Protein AF-A0A2V8TIC1-F1 (afdb_monomer_lite)

Foldseek 3Di:
DVVVVVVPVVDDQQDKDWDWDADPNDTDIDIDGHHDDDDDPDDDDDDPPDDPVRVVVVVCVVVVD

Radius of gyration: 21.98 Å; chains: 1; bounding box: 46×25×50 Å

Secondary structure (DSSP, 8-state):
-HHHHHHHTT--TT-EEEEEEEETTEEEEEEEE--------------TT--HHHHHHHHHHHTT-

Sequence (65 aa):
MQMFLKTLTRYKSGDRVQLTLQRGGRLIQTTITLTEAQVFNYRIEEMKDATPEARALRAAWLNGR

pLDDT: mean 89.33, std 8.9, range [54.66, 97.44]

Structure (mmCIF, N/CA/C/O backbone):
data_AF-A0A2V8TIC1-F1
#
_entry.id   AF-A0A2V8TIC1-F1
#
loop_
_atom_site.group_PDB
_atom_site.id
_atom_site.type_symbol
_atom_site.label_atom_id
_atom_site.label_alt_id
_atom_site.label_comp_id
_atom_site.label_asym_id
_atom_site.label_entity_id
_atom_site.label_seq_id
_atom_site.pdbx_PDB_ins_code
_atom_site.Cartn_x
_atom_site.Cartn_y
_atom_site.Cartn_z
_atom_site.occupancy
_atom_site.B_iso_or_equiv
_atom_site.auth_seq_id
_atom_site.auth_comp_id
_atom_site.auth_asym_id
_atom_site.auth_atom_id
_atom_site.pdbx_PDB_model_num
ATOM 1 N N . MET A 1 1 ? -12.932 8.507 -5.258 1.00 54.66 1 MET A N 1
ATOM 2 C CA . MET A 1 1 ? -11.620 8.125 -4.679 1.00 54.66 1 MET A CA 1
ATOM 3 C C . MET A 1 1 ? -10.916 9.255 -3.904 1.00 54.66 1 MET A C 1
ATOM 5 O O . MET A 1 1 ? -10.280 8.950 -2.906 1.00 54.66 1 MET A O 1
ATOM 9 N N . GLN A 1 2 ? -11.069 10.545 -4.262 1.00 56.22 2 GLN A N 1
ATOM 10 C CA . GLN A 1 2 ? -10.431 11.674 -3.540 1.00 56.22 2 GLN A CA 1
ATOM 11 C C . GLN A 1 2 ? -10.751 11.776 -2.032 1.00 56.22 2 GLN A C 1
ATOM 13 O O . GLN A 1 2 ? -9.924 12.266 -1.268 1.00 56.22 2 GLN A O 1
ATOM 18 N N . MET A 1 3 ? -11.930 11.327 -1.586 1.00 76.31 3 MET A N 1
ATOM 19 C CA . MET A 1 3 ? -12.327 11.415 -0.172 1.00 76.31 3 MET A CA 1
ATOM 20 C C . MET A 1 3 ? -11.494 10.512 0.743 1.00 76.31 3 MET A C 1
ATOM 22 O O . MET A 1 3 ? -11.196 10.899 1.865 1.00 76.31 3 MET A O 1
ATOM 26 N N . PHE A 1 4 ? -11.077 9.339 0.261 1.00 83.25 4 PHE A N 1
ATOM 27 C CA . PHE A 1 4 ? -10.346 8.371 1.078 1.00 83.25 4 PHE A CA 1
ATOM 28 C C . PHE A 1 4 ? -8.941 8.870 1.434 1.00 83.25 4 PHE A C 1
ATOM 30 O O . PHE A 1 4 ? -8.563 8.849 2.600 1.00 83.25 4 PHE A O 1
ATOM 37 N N . LEU A 1 5 ? -8.209 9.419 0.457 1.00 82.88 5 LEU A N 1
ATOM 38 C CA . LEU A 1 5 ? -6.878 9.986 0.693 1.00 82.88 5 LEU A CA 1
ATOM 39 C C . LEU A 1 5 ? -6.927 11.155 1.688 1.00 82.88 5 LEU A C 1
ATOM 41 O O . LEU A 1 5 ? -6.135 11.181 2.621 1.00 82.88 5 LEU A O 1
ATOM 45 N N . LYS A 1 6 ? -7.903 12.067 1.559 1.00 88.94 6 LYS A N 1
ATOM 46 C CA . LYS A 1 6 ? -8.110 13.173 2.518 1.00 88.94 6 LYS A CA 1
ATOM 47 C C . LYS A 1 6 ? -8.461 12.701 3.933 1.00 88.94 6 LYS A C 1
ATOM 49 O O . LYS A 1 6 ? -8.189 13.404 4.901 1.00 88.94 6 LYS A O 1
ATOM 54 N N . THR A 1 7 ? -9.106 11.546 4.069 1.00 89.62 7 THR A N 1
ATOM 55 C CA . THR A 1 7 ? -9.364 10.940 5.380 1.00 89.62 7 THR A CA 1
ATOM 56 C C . THR A 1 7 ? -8.083 10.347 5.956 1.00 89.62 7 THR A C 1
ATOM 58 O O . THR A 1 7 ? -7.795 10.5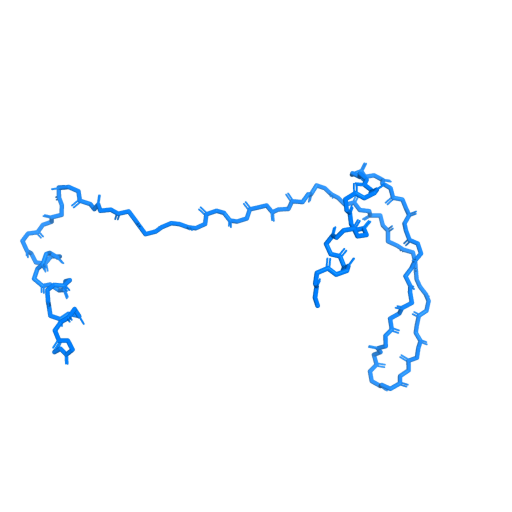74 7.128 1.00 89.62 7 THR A O 1
ATOM 61 N N . LEU A 1 8 ? -7.282 9.657 5.136 1.00 87.56 8 LEU A N 1
ATOM 62 C CA . LEU A 1 8 ? -6.006 9.078 5.562 1.00 87.56 8 LEU A CA 1
ATOM 63 C C . LEU A 1 8 ? -5.004 10.131 6.053 1.00 87.56 8 LEU A C 1
ATOM 65 O O . LEU A 1 8 ? -4.294 9.859 7.014 1.00 87.56 8 LEU A O 1
ATOM 69 N N . THR A 1 9 ? -4.989 11.345 5.484 1.00 89.50 9 THR A N 1
ATOM 70 C CA . THR A 1 9 ? -4.082 12.422 5.941 1.00 89.50 9 THR A CA 1
ATOM 71 C C . THR A 1 9 ? -4.338 12.893 7.376 1.00 89.50 9 THR A C 1
ATOM 73 O O . THR A 1 9 ? -3.573 13.702 7.891 1.00 89.50 9 THR A O 1
ATOM 76 N N . ARG A 1 10 ? -5.425 12.449 8.019 1.00 92.31 10 ARG A N 1
ATOM 77 C CA . ARG A 1 10 ? -5.743 12.778 9.418 1.00 92.31 10 ARG A CA 1
ATOM 78 C C . ARG A 1 10 ? -5.067 11.849 10.425 1.00 92.31 10 ARG A C 1
ATOM 80 O O . ARG A 1 10 ? -5.129 12.133 11.616 1.00 92.31 10 ARG A O 1
ATOM 87 N N . TYR A 1 11 ? -4.469 10.758 9.957 1.00 93.25 11 TYR A N 1
ATOM 88 C CA . TYR A 1 11 ? -3.871 9.729 10.796 1.00 93.25 11 TYR A CA 1
ATOM 89 C C . TYR A 1 11 ? -2.359 9.653 10.585 1.00 93.25 11 TYR A C 1
ATOM 91 O O . TYR A 1 11 ? -1.835 10.066 9.548 1.00 93.25 11 TYR A O 1
ATOM 99 N N . LYS A 1 12 ? -1.661 9.097 11.571 1.00 93.38 12 LYS A N 1
ATOM 100 C CA . LYS A 1 12 ? -0.211 8.870 11.564 1.00 93.38 12 LYS A CA 1
ATOM 101 C C . LYS A 1 12 ? 0.129 7.409 11.867 1.00 93.38 12 LYS A C 1
ATOM 103 O O . LYS A 1 12 ? -0.713 6.636 12.322 1.00 93.38 12 LYS A O 1
ATOM 108 N N . SER A 1 13 ? 1.385 7.035 11.618 1.00 94.75 13 SER A N 1
ATOM 109 C CA . SER A 1 13 ? 1.903 5.716 12.000 1.00 94.75 13 SER A CA 1
ATOM 110 C C . SER A 1 13 ? 1.718 5.482 13.505 1.00 94.75 13 SER A C 1
ATOM 112 O O . SER A 1 13 ? 1.937 6.387 14.314 1.00 94.75 13 SER A O 1
ATOM 114 N N . GLY A 1 14 ? 1.284 4.278 13.869 1.00 95.62 14 GLY A N 1
ATOM 115 C CA . GLY A 1 14 ? 0.933 3.876 15.229 1.00 95.62 14 GLY A CA 1
ATOM 116 C C . GLY A 1 14 ? -0.534 4.104 15.611 1.00 95.62 14 GLY A C 1
ATOM 117 O O . GLY A 1 14 ? -0.984 3.520 16.600 1.00 95.62 14 GLY A O 1
ATOM 118 N N . ASP A 1 15 ? -1.304 4.887 14.846 1.00 97.06 15 ASP A N 1
ATOM 119 C CA . ASP A 1 15 ? -2.718 5.114 15.158 1.00 97.06 15 ASP A CA 1
ATOM 120 C C . ASP A 1 15 ? -3.530 3.819 15.041 1.00 97.06 15 ASP A C 1
ATOM 122 O O . ASP A 1 15 ? -3.381 3.040 14.095 1.00 97.06 15 ASP A O 1
ATOM 126 N N . ARG A 1 16 ? -4.441 3.607 15.995 1.00 97.06 16 ARG A N 1
ATOM 127 C CA . ARG A 1 16 ? -5.421 2.516 15.956 1.00 97.06 16 ARG A CA 1
ATOM 128 C C . ARG A 1 16 ? -6.731 3.039 15.386 1.00 97.06 16 ARG A C 1
ATOM 130 O O . ARG A 1 16 ? -7.359 3.911 15.981 1.00 97.06 16 ARG A O 1
ATOM 137 N N . VAL A 1 17 ? -7.157 2.489 14.256 1.00 95.31 17 VAL A N 1
ATOM 138 C CA . VAL A 1 17 ? -8.333 2.959 13.517 1.00 95.31 17 VAL A CA 1
ATOM 139 C C . VAL A 1 17 ? -9.364 1.844 13.427 1.00 95.31 17 VAL A C 1
ATOM 141 O O . VAL A 1 17 ? -9.054 0.736 12.985 1.00 95.31 17 VAL A O 1
ATOM 144 N N . GLN A 1 18 ? -10.599 2.138 13.836 1.00 95.94 18 GLN A N 1
ATOM 145 C CA . GLN A 1 18 ? -11.734 1.256 13.581 1.00 95.94 18 GLN A CA 1
ATOM 146 C C . GLN A 1 18 ? -12.177 1.380 12.125 1.00 95.94 18 GLN A C 1
ATOM 148 O O . GLN A 1 18 ? -12.380 2.479 11.609 1.00 95.94 18 GLN A O 1
ATOM 153 N N . LEU A 1 19 ? -12.353 0.238 11.473 1.00 93.69 19 LEU A N 1
ATOM 154 C CA . LEU A 1 19 ? -12.784 0.123 10.093 1.00 93.69 19 LEU A CA 1
ATOM 155 C C . LEU A 1 19 ? -14.035 -0.740 10.015 1.00 93.69 19 LEU A C 1
ATOM 157 O O . LEU A 1 19 ? -14.126 -1.795 10.642 1.00 93.69 19 LEU A O 1
ATOM 161 N N . THR A 1 20 ? -14.970 -0.305 9.178 1.00 95.44 20 THR A N 1
ATOM 162 C CA . THR A 1 20 ? -16.059 -1.149 8.689 1.00 95.44 20 THR A CA 1
ATOM 163 C C . THR A 1 20 ? -15.734 -1.534 7.252 1.00 95.44 20 THR A C 1
ATOM 165 O O . THR A 1 20 ? -15.518 -0.656 6.418 1.00 95.44 20 THR A O 1
ATOM 168 N N . LEU A 1 21 ? -15.671 -2.832 6.961 1.00 94.06 21 LEU A N 1
ATOM 169 C CA . LEU A 1 21 ? -15.346 -3.360 5.636 1.00 94.06 21 LEU A CA 1
ATOM 170 C C . LEU A 1 21 ? -16.395 -4.369 5.174 1.00 94.06 21 LEU A C 1
ATOM 172 O O . LEU A 1 21 ? -16.957 -5.106 5.981 1.00 94.06 21 LEU A O 1
ATOM 176 N N . GLN A 1 22 ? -16.654 -4.405 3.869 1.00 96.50 22 GLN A N 1
ATOM 177 C CA . GLN A 1 22 ? -17.568 -5.367 3.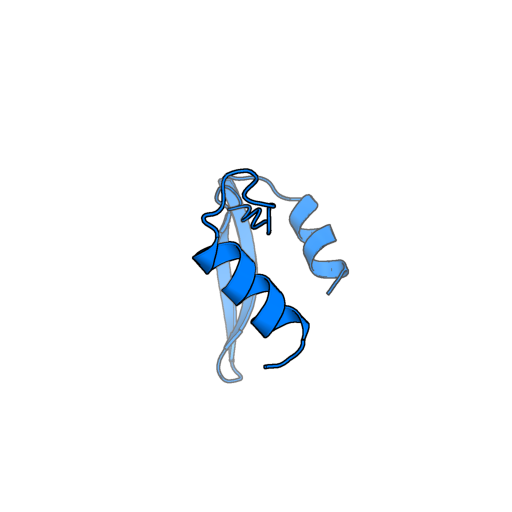263 1.00 96.50 22 GLN A CA 1
ATOM 178 C C . GLN A 1 22 ? -16.766 -6.479 2.582 1.00 96.50 22 GLN A C 1
ATOM 180 O O . GLN A 1 22 ? -15.946 -6.210 1.705 1.00 96.50 22 GLN A O 1
ATOM 185 N N . ARG A 1 23 ? -16.998 -7.735 2.972 1.00 95.38 23 ARG A N 1
ATOM 186 C CA . ARG A 1 23 ? -16.331 -8.913 2.399 1.00 95.38 23 ARG A CA 1
ATOM 187 C C . ARG A 1 23 ? -17.354 -10.012 2.143 1.00 95.38 23 ARG A C 1
ATOM 189 O O . ARG A 1 23 ? -18.020 -10.461 3.071 1.00 95.38 23 ARG A O 1
ATOM 196 N N . GLY A 1 24 ? -17.488 -10.442 0.887 1.00 94.75 24 GLY A N 1
ATOM 197 C CA . GLY A 1 24 ? -18.448 -11.489 0.506 1.00 94.75 24 GLY A CA 1
ATOM 198 C C . GLY A 1 24 ? -19.890 -11.154 0.905 1.00 94.75 24 GLY A C 1
ATOM 199 O O . GLY A 1 24 ? -20.586 -12.000 1.455 1.00 94.75 24 GLY A O 1
ATOM 200 N N . GLY A 1 25 ? -20.302 -9.893 0.737 1.00 95.81 25 GLY A N 1
ATOM 201 C CA . GLY A 1 25 ? -21.630 -9.408 1.130 1.00 95.81 25 GLY A CA 1
ATOM 202 C C . GLY A 1 25 ? -21.834 -9.192 2.635 1.00 95.81 25 GLY A C 1
ATOM 203 O O . GLY A 1 25 ? -22.868 -8.661 3.027 1.00 95.81 25 GLY A O 1
ATOM 204 N N . ARG A 1 26 ? -20.860 -9.537 3.485 1.00 96.25 26 ARG A N 1
ATOM 205 C CA . ARG A 1 26 ? -20.934 -9.349 4.941 1.00 96.25 26 ARG A CA 1
ATOM 206 C C . ARG A 1 26 ? -20.214 -8.078 5.369 1.00 96.25 26 ARG A C 1
ATOM 208 O O . ARG A 1 26 ? -19.131 -7.790 4.861 1.00 96.25 26 ARG A O 1
ATOM 215 N N . LEU A 1 27 ? -20.791 -7.355 6.325 1.00 97.44 27 LEU A 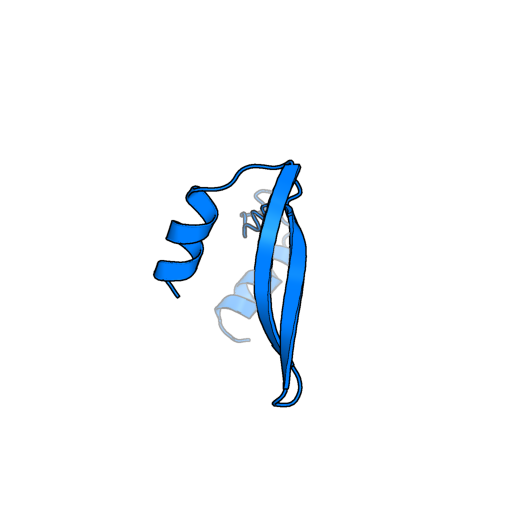N 1
ATOM 216 C CA . LEU A 1 27 ? -20.120 -6.258 7.021 1.00 97.44 27 LEU A CA 1
ATOM 217 C C . LEU A 1 27 ? -19.271 -6.815 8.164 1.00 97.44 27 LEU A C 1
ATOM 219 O O . LEU A 1 27 ? -19.726 -7.654 8.937 1.00 97.44 27 LEU A O 1
ATOM 223 N N . ILE A 1 28 ? -18.037 -6.341 8.258 1.00 97.19 28 ILE A N 1
ATOM 224 C CA . ILE A 1 28 ? -17.070 -6.717 9.284 1.00 97.19 28 ILE A CA 1
ATOM 225 C C . ILE A 1 28 ? -16.566 -5.429 9.926 1.00 97.19 28 ILE A C 1
ATOM 227 O O . ILE A 1 28 ? -16.140 -4.511 9.225 1.00 97.19 28 ILE A O 1
ATOM 231 N N . GLN A 1 29 ? -16.597 -5.371 11.254 1.00 97.31 29 GLN A N 1
ATOM 232 C CA . GLN A 1 29 ? -15.979 -4.303 12.033 1.00 97.31 29 GLN A CA 1
ATOM 233 C C . GLN A 1 29 ? -14.667 -4.814 12.618 1.00 97.31 29 GLN A C 1
ATOM 235 O O . GLN A 1 29 ? -14.626 -5.883 13.225 1.00 97.31 29 GLN A O 1
ATOM 240 N N . THR A 1 30 ? -13.584 -4.074 12.413 1.00 97.00 30 THR A N 1
ATOM 241 C CA . THR A 1 30 ? -12.263 -4.436 12.934 1.00 97.00 30 THR A CA 1
ATOM 242 C C . THR A 1 30 ? -11.471 -3.192 13.307 1.00 97.00 30 THR A C 1
ATOM 244 O O . THR A 1 30 ? -11.809 -2.085 12.900 1.00 97.00 30 THR A O 1
ATOM 247 N N . THR A 1 31 ? -10.409 -3.362 14.088 1.00 97.44 31 THR A N 1
ATOM 248 C CA . THR A 1 31 ? -9.431 -2.306 14.367 1.00 97.44 31 THR A CA 1
ATOM 249 C C . THR A 1 31 ? -8.104 -2.685 13.740 1.00 97.44 31 THR A C 1
ATOM 251 O O . THR A 1 31 ? -7.643 -3.811 13.918 1.00 97.44 31 THR A O 1
ATOM 254 N N . ILE A 1 32 ? -7.475 -1.743 13.045 1.00 95.50 32 ILE A N 1
ATOM 255 C CA . ILE A 1 32 ? -6.114 -1.904 12.531 1.00 95.50 32 ILE A CA 1
ATOM 256 C C . ILE A 1 32 ? -5.183 -0.893 13.189 1.00 95.50 32 ILE A C 1
ATOM 258 O O . ILE A 1 32 ? -5.616 0.197 13.562 1.00 95.50 32 ILE A O 1
ATOM 262 N N . THR A 1 33 ? -3.909 -1.247 13.310 1.00 96.69 33 THR A N 1
ATOM 263 C CA . THR A 1 33 ? -2.846 -0.290 13.626 1.00 96.69 33 THR A CA 1
ATOM 264 C C . THR A 1 33 ? -2.223 0.159 12.313 1.00 96.69 33 THR A C 1
ATOM 266 O O . THR A 1 33 ? -1.797 -0.683 11.522 1.00 96.69 33 THR A O 1
ATOM 269 N N . LEU A 1 34 ? -2.184 1.464 12.065 1.00 94.25 34 LEU A N 1
ATOM 270 C CA . LEU A 1 34 ? -1.510 2.010 10.895 1.00 94.25 34 LEU A CA 1
ATOM 271 C C . LEU A 1 34 ? 0.003 1.901 11.071 1.00 94.25 34 LEU A C 1
ATOM 273 O O . LEU A 1 34 ? 0.539 2.239 12.123 1.00 94.25 34 LEU A O 1
ATOM 277 N N . THR A 1 35 ? 0.689 1.444 10.033 1.00 93.06 35 THR A N 1
ATOM 278 C CA . THR A 1 35 ? 2.153 1.422 9.968 1.00 93.06 35 THR A CA 1
ATOM 279 C C . THR A 1 35 ? 2.651 2.556 9.081 1.00 93.06 35 THR A C 1
ATOM 281 O O . THR A 1 35 ? 1.861 3.325 8.526 1.00 93.06 35 THR A O 1
ATOM 284 N N . GLU A 1 36 ? 3.967 2.656 8.915 1.00 90.94 36 GLU A N 1
ATOM 285 C CA . GLU A 1 36 ? 4.541 3.548 7.913 1.00 90.94 36 GLU A CA 1
ATOM 286 C C . GLU A 1 36 ? 3.977 3.242 6.522 1.00 90.94 36 GLU A C 1
ATOM 288 O O . GLU A 1 36 ? 3.800 2.082 6.135 1.00 90.94 36 GLU A O 1
ATOM 293 N N . ALA A 1 37 ? 3.661 4.306 5.783 1.00 86.94 37 ALA A N 1
ATOM 294 C CA . ALA A 1 37 ? 3.160 4.191 4.428 1.00 86.94 37 ALA A CA 1
ATOM 295 C C . ALA A 1 37 ? 4.311 3.830 3.489 1.00 86.94 37 ALA A C 1
ATOM 297 O O . ALA A 1 37 ? 5.292 4.566 3.376 1.00 86.94 37 ALA A O 1
ATOM 298 N N . GLN A 1 38 ? 4.167 2.722 2.768 1.00 88.12 38 GLN A N 1
ATOM 299 C CA . GLN A 1 38 ? 5.112 2.366 1.723 1.00 88.12 38 GLN A CA 1
ATOM 300 C C . GLN A 1 38 ? 4.813 3.192 0.467 1.00 88.12 38 GLN A C 1
ATOM 302 O O . GLN A 1 38 ? 3.788 3.006 -0.190 1.00 88.12 38 GLN A O 1
ATOM 307 N N . VAL A 1 39 ? 5.701 4.133 0.146 1.00 85.50 39 VAL A N 1
ATOM 308 C CA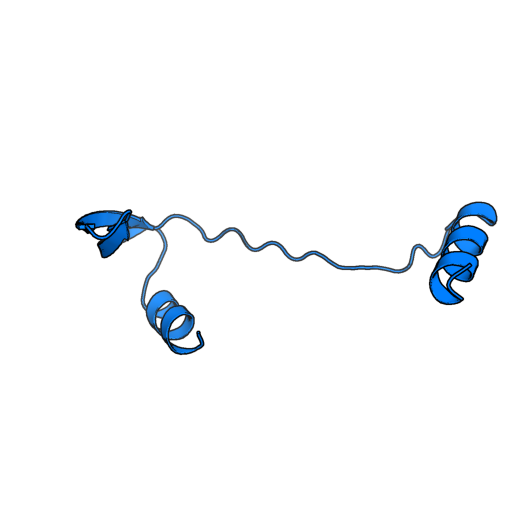 . VAL A 1 39 ? 5.588 4.966 -1.056 1.00 85.50 39 VAL A CA 1
ATOM 309 C C . VAL A 1 39 ? 6.437 4.356 -2.161 1.00 85.50 39 VAL A C 1
ATOM 311 O O . VAL A 1 39 ? 7.664 4.416 -2.129 1.00 85.50 39 VAL A O 1
ATOM 314 N N . PHE A 1 40 ? 5.780 3.783 -3.164 1.00 87.12 40 PHE A N 1
ATOM 315 C CA . PHE A 1 40 ? 6.451 3.268 -4.351 1.00 87.12 40 PHE A CA 1
ATOM 316 C C . PHE A 1 40 ? 6.578 4.370 -5.409 1.00 87.12 40 PHE A C 1
ATOM 318 O O . PHE A 1 40 ? 5.611 4.712 -6.086 1.00 87.12 40 PHE A O 1
ATOM 325 N N . ASN A 1 41 ? 7.773 4.940 -5.549 1.00 8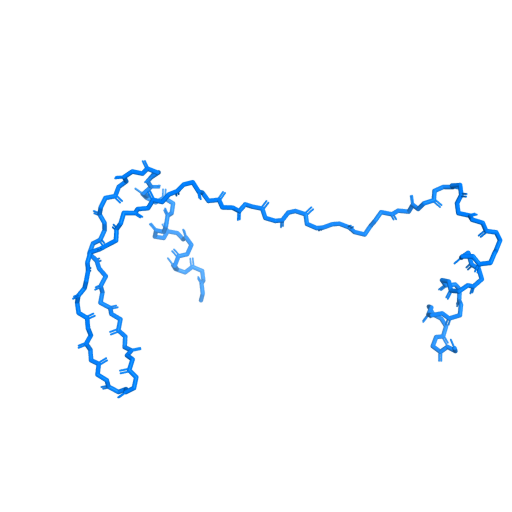5.75 41 ASN A N 1
ATOM 326 C CA . ASN A 1 41 ? 8.072 5.993 -6.524 1.00 85.75 41 ASN A CA 1
ATOM 327 C C . ASN A 1 41 ? 8.758 5.400 -7.765 1.00 85.75 41 ASN A C 1
ATOM 329 O O . ASN A 1 41 ? 9.942 5.634 -8.004 1.00 85.75 41 ASN A O 1
ATOM 333 N N . TYR A 1 42 ? 8.027 4.585 -8.526 1.00 89.44 42 TYR A N 1
ATOM 334 C CA . TYR A 1 42 ? 8.530 4.037 -9.786 1.00 89.44 42 TYR A CA 1
ATOM 335 C C . TYR A 1 42 ? 8.639 5.136 -10.841 1.00 89.44 42 TYR A C 1
ATOM 337 O O . TYR A 1 42 ? 7.706 5.917 -11.035 1.00 89.44 42 TYR A O 1
ATOM 345 N N . ARG A 1 43 ? 9.773 5.177 -11.542 1.00 87.2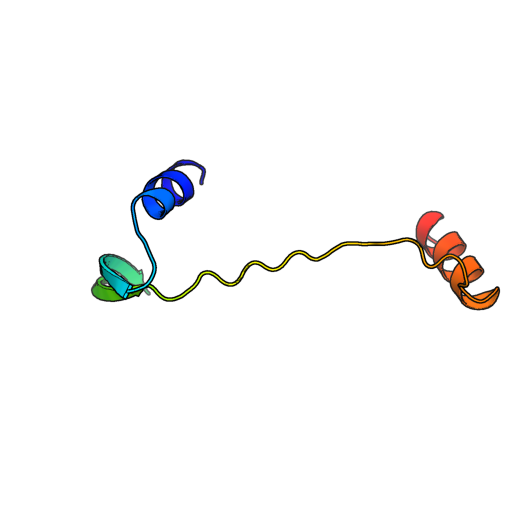5 43 ARG A N 1
ATOM 346 C CA . ARG A 1 43 ? 10.027 6.122 -12.629 1.00 87.25 43 ARG A CA 1
ATOM 347 C C . ARG A 1 43 ? 10.662 5.409 -13.808 1.00 87.25 43 ARG A C 1
ATOM 349 O O . ARG A 1 43 ? 11.428 4.466 -13.627 1.00 87.25 43 ARG A O 1
ATOM 356 N N . ILE A 1 44 ? 10.319 5.872 -15.003 1.00 83.62 44 ILE A N 1
ATOM 357 C CA . ILE A 1 44 ? 11.007 5.498 -16.234 1.00 83.62 44 ILE A CA 1
ATOM 358 C C . ILE A 1 44 ? 12.041 6.589 -16.472 1.00 83.62 44 ILE A C 1
ATOM 360 O O . ILE A 1 44 ? 11.679 7.725 -16.766 1.00 83.62 44 ILE A O 1
ATOM 364 N N . GLU A 1 45 ? 13.310 6.243 -16.315 1.00 86.00 45 GLU A N 1
ATOM 365 C CA . GLU A 1 45 ? 14.430 7.159 -16.507 1.00 86.00 45 GLU A CA 1
ATOM 366 C C . GLU A 1 45 ? 15.214 6.750 -17.758 1.00 86.00 45 GLU A C 1
ATOM 368 O O . GLU A 1 45 ? 15.308 5.567 -18.097 1.00 86.00 45 GLU A O 1
ATOM 373 N N . GLU A 1 46 ? 15.774 7.730 -18.465 1.00 81.44 46 GLU A N 1
ATOM 374 C CA . GLU A 1 46 ? 16.628 7.456 -19.619 1.00 81.44 46 GLU A CA 1
ATOM 375 C C . GLU A 1 46 ? 17.993 6.918 -19.168 1.00 81.44 46 GLU A C 1
ATOM 377 O O . GLU A 1 46 ? 18.720 7.560 -18.408 1.00 81.44 46 GLU A O 1
ATOM 382 N N . MET A 1 47 ? 18.377 5.755 -19.694 1.00 87.06 47 MET A N 1
ATOM 383 C CA . MET A 1 47 ? 19.728 5.213 -19.552 1.00 87.06 47 MET A CA 1
ATOM 384 C C . MET A 1 47 ? 20.659 5.865 -20.582 1.00 87.06 47 MET A C 1
ATOM 386 O O . MET A 1 47 ? 20.657 5.494 -21.758 1.00 87.06 47 MET A O 1
ATOM 390 N N . LYS A 1 48 ? 21.459 6.848 -20.153 1.00 86.19 48 LYS A N 1
ATOM 391 C CA . LYS A 1 48 ? 22.328 7.648 -21.045 1.00 86.19 48 LYS A CA 1
ATOM 392 C C . LYS A 1 48 ? 23.394 6.809 -21.759 1.00 86.19 48 LYS A C 1
ATOM 394 O O . LYS A 1 48 ? 23.751 7.065 -22.908 1.00 86.19 48 LYS A O 1
ATOM 399 N N . ASP A 1 49 ? 23.877 5.784 -21.083 1.00 90.44 49 ASP A N 1
ATOM 400 C CA . ASP A 1 49 ? 24.904 4.836 -21.505 1.00 90.44 49 ASP A CA 1
ATOM 401 C C . ASP A 1 49 ? 24.316 3.520 -22.039 1.00 90.44 49 ASP A C 1
ATOM 403 O O . ASP A 1 49 ? 25.032 2.532 -22.181 1.00 90.44 49 ASP A O 1
ATOM 407 N N . ALA A 1 50 ? 23.022 3.502 -22.384 1.00 90.12 50 ALA A N 1
ATOM 408 C CA . ALA A 1 50 ? 22.389 2.336 -22.992 1.00 90.12 50 ALA A CA 1
ATOM 409 C C . ALA A 1 50 ? 23.175 1.848 -24.215 1.00 90.12 50 ALA A C 1
ATOM 411 O O . ALA A 1 50 ? 23.543 2.652 -25.082 1.00 90.12 50 ALA A O 1
ATOM 412 N N . THR A 1 51 ? 23.377 0.530 -24.303 1.00 93.50 51 THR A N 1
ATOM 413 C CA . THR A 1 51 ? 24.058 -0.089 -25.441 1.00 93.50 51 THR A CA 1
ATOM 414 C C . THR A 1 51 ? 23.290 0.172 -26.743 1.00 93.50 51 THR A C 1
ATOM 416 O O . THR A 1 51 ? 22.079 0.444 -26.710 1.00 93.50 51 THR A O 1
ATOM 419 N N . PRO A 1 52 ? 23.951 0.097 -27.909 1.00 92.88 52 PRO A N 1
ATOM 420 C CA . PRO A 1 52 ? 23.279 0.252 -29.197 1.00 92.88 52 PRO A CA 1
ATOM 421 C C . PRO A 1 52 ? 22.061 -0.672 -29.357 1.00 92.88 52 PRO A C 1
ATOM 423 O O . PRO A 1 52 ? 21.024 -0.237 -29.860 1.00 92.88 52 PRO A O 1
ATOM 426 N N . GLU A 1 53 ? 22.143 -1.906 -28.856 1.00 92.38 53 GLU A N 1
ATOM 427 C CA . GLU A 1 53 ? 21.067 -2.901 -28.911 1.00 92.38 53 GLU A CA 1
ATOM 428 C C . GLU A 1 53 ? 19.862 -2.470 -28.065 1.00 92.38 53 GLU A C 1
ATOM 430 O O . GLU A 1 53 ? 18.722 -2.517 -28.530 1.00 92.38 53 GLU A O 1
ATOM 435 N N . ALA A 1 54 ? 20.097 -1.972 -26.847 1.00 92.00 54 ALA A N 1
ATOM 436 C CA . ALA A 1 54 ? 19.035 -1.465 -25.979 1.00 92.00 54 ALA A CA 1
ATOM 437 C C . ALA A 1 54 ? 18.342 -0.226 -26.579 1.00 92.00 54 ALA A C 1
ATOM 439 O O . ALA A 1 54 ? 17.116 -0.089 -26.504 1.00 92.00 54 ALA A O 1
ATOM 440 N N . ARG A 1 55 ? 19.104 0.660 -27.235 1.00 89.69 55 ARG A N 1
ATOM 441 C CA . ARG A 1 55 ? 18.549 1.819 -27.957 1.00 89.69 55 ARG A CA 1
ATOM 442 C C . ARG A 1 55 ? 17.686 1.383 -29.141 1.00 89.69 55 ARG A C 1
ATOM 444 O O . ARG A 1 55 ? 16.613 1.954 -29.346 1.00 89.69 55 ARG A O 1
ATOM 451 N N . ALA A 1 56 ? 18.120 0.365 -29.884 1.00 91.50 56 ALA A N 1
ATOM 452 C CA . ALA A 1 56 ? 17.361 -0.196 -30.998 1.00 91.50 56 ALA A CA 1
ATOM 453 C C . ALA A 1 56 ? 16.041 -0.826 -30.528 1.00 91.50 56 ALA A C 1
ATOM 455 O O . ALA A 1 56 ? 14.996 -0.545 -31.114 1.00 91.50 56 ALA A O 1
ATOM 456 N N . LEU A 1 57 ? 16.060 -1.587 -29.428 1.00 91.00 57 LEU A N 1
ATOM 457 C CA . LEU A 1 57 ? 14.850 -2.154 -28.820 1.00 91.00 57 LEU A CA 1
ATOM 458 C C . LEU A 1 57 ? 13.852 -1.067 -28.405 1.00 91.00 57 LEU A C 1
ATOM 460 O O . LEU A 1 57 ? 12.664 -1.171 -28.707 1.00 91.00 57 LEU A O 1
ATOM 464 N N . ARG A 1 58 ? 14.325 0.015 -27.774 1.00 87.62 58 ARG A N 1
ATOM 465 C CA . ARG A 1 58 ? 13.468 1.161 -27.431 1.00 87.62 58 ARG A CA 1
ATOM 466 C C . ARG A 1 58 ? 12.858 1.804 -28.677 1.00 87.62 58 ARG A C 1
ATOM 468 O O . ARG A 1 58 ? 11.680 2.150 -28.668 1.00 87.62 58 ARG A O 1
ATOM 475 N N . ALA A 1 59 ? 13.651 1.990 -29.731 1.00 89.75 59 ALA A N 1
ATOM 476 C CA . ALA A 1 59 ? 13.167 2.562 -30.982 1.00 89.75 59 ALA A CA 1
ATOM 477 C C . ALA A 1 59 ? 12.121 1.661 -31.661 1.00 89.75 59 ALA A C 1
ATOM 479 O O . ALA A 1 59 ? 11.129 2.179 -32.167 1.00 89.75 59 ALA A O 1
ATOM 480 N N . ALA A 1 60 ? 12.304 0.338 -31.648 1.00 91.81 60 ALA A N 1
ATOM 481 C CA . ALA A 1 60 ? 11.320 -0.617 -32.163 1.00 91.81 60 ALA A CA 1
ATOM 482 C C . ALA A 1 60 ? 10.005 -0.543 -31.368 1.00 91.81 60 ALA A C 1
ATOM 484 O O . ALA A 1 60 ? 8.950 -0.272 -31.946 1.00 91.81 60 ALA A O 1
ATOM 485 N N . TRP A 1 61 ? 10.103 -0.601 -30.034 1.00 87.44 61 TRP A N 1
ATOM 486 C CA . TRP A 1 61 ? 8.961 -0.492 -29.125 1.00 87.44 61 TRP A CA 1
ATOM 487 C C . TRP A 1 61 ? 8.152 0.798 -29.333 1.00 87.44 61 TRP A C 1
ATOM 489 O O . TRP A 1 61 ? 6.928 0.748 -29.440 1.00 87.44 61 TRP A O 1
ATOM 499 N N . LEU A 1 62 ? 8.817 1.954 -29.465 1.00 87.19 62 LEU A N 1
ATOM 500 C CA . LEU A 1 62 ? 8.144 3.239 -29.709 1.00 87.19 62 LEU A CA 1
ATOM 501 C C . LEU A 1 62 ? 7.456 3.330 -31.075 1.00 87.19 62 LEU A C 1
ATOM 503 O O . LEU A 1 62 ? 6.507 4.095 -31.226 1.00 87.19 62 LEU A O 1
ATOM 507 N N . ASN A 1 63 ? 7.929 2.571 -32.062 1.00 90.81 63 ASN A N 1
ATOM 508 C CA . ASN A 1 63 ? 7.348 2.529 -33.401 1.00 90.81 63 ASN A CA 1
ATOM 509 C C . ASN A 1 63 ? 6.320 1.394 -33.571 1.00 90.81 63 ASN A C 1
ATOM 511 O O . ASN A 1 63 ? 5.828 1.195 -34.682 1.00 90.81 63 ASN A O 1
ATOM 515 N N . GLY A 1 64 ? 6.007 0.651 -32.500 1.00 75.94 64 GLY A N 1
ATOM 516 C CA . GLY A 1 64 ? 5.066 -0.472 -32.528 1.00 75.94 64 GLY A CA 1
ATOM 517 C C . GLY A 1 64 ? 5.531 -1.651 -33.388 1.00 75.94 64 GLY A C 1
ATOM 518 O O . GLY A 1 64 ? 4.687 -2.339 -33.961 1.00 75.94 64 GLY A O 1
ATOM 519 N N . ARG A 1 65 ? 6.850 -1.843 -33.526 1.00 55.56 65 ARG A N 1
ATOM 520 C CA . ARG A 1 65 ? 7.476 -2.938 -34.283 1.00 55.56 65 ARG A CA 1
ATOM 521 C C . ARG A 1 65 ? 8.219 -3.901 -33.373 1.00 55.56 65 ARG A C 1
ATOM 523 O O . ARG A 1 65 ? 8.769 -3.432 -32.351 1.00 55.56 65 ARG A O 1
#